Protein AF-A0A2H6MXI6-F1 (afdb_monomer_lite)

Structure (mmCIF, N/CA/C/O backbone):
data_AF-A0A2H6MXI6-F1
#
_entry.id   AF-A0A2H6MXI6-F1
#
loop_
_atom_site.group_PDB
_atom_site.id
_atom_site.type_symbol
_atom_site.label_atom_id
_atom_site.label_alt_id
_atom_site.label_comp_id
_atom_site.label_asym_id
_atom_site.label_entity_id
_atom_site.label_seq_id
_atom_site.pdbx_PDB_ins_code
_atom_site.Cartn_x
_atom_site.Cartn_y
_atom_site.Cartn_z
_atom_site.occupancy
_atom_site.B_iso_or_equiv
_atom_site.auth_seq_id
_atom_site.auth_comp_id
_atom_site.auth_asym_id
_atom_site.auth_atom_id
_atom_site.pdbx_PDB_model_num
ATOM 1 N N . SER A 1 1 ? 24.618 2.100 -5.791 1.00 33.34 1 SER A N 1
ATOM 2 C CA . SER A 1 1 ? 23.658 2.647 -6.767 1.00 33.34 1 SER A CA 1
ATOM 3 C C . SER A 1 1 ? 22.574 3.406 -6.013 1.00 33.34 1 SER A C 1
ATOM 5 O O . SER A 1 1 ? 21.794 2.785 -5.297 1.00 33.34 1 SER A O 1
ATOM 7 N N . MET A 1 2 ? 22.607 4.742 -6.033 1.00 42.66 2 MET A N 1
ATOM 8 C CA . MET A 1 2 ? 21.596 5.585 -5.380 1.00 42.66 2 MET A CA 1
ATOM 9 C C . MET A 1 2 ? 20.440 5.777 -6.361 1.00 42.66 2 MET A C 1
ATOM 11 O O . MET A 1 2 ? 20.606 6.431 -7.383 1.00 42.66 2 MET A O 1
ATOM 15 N N . GLY A 1 3 ? 19.303 5.133 -6.086 1.00 54.97 3 GLY A N 1
ATOM 16 C CA . GLY A 1 3 ? 18.121 5.207 -6.944 1.00 54.97 3 GLY A CA 1
ATOM 17 C C . GLY A 1 3 ? 17.634 6.644 -7.126 1.00 54.97 3 GLY A C 1
ATOM 18 O O . GLY A 1 3 ? 17.688 7.439 -6.185 1.00 54.97 3 GLY A O 1
ATOM 19 N N . SER A 1 4 ? 17.167 6.952 -8.336 1.00 64.44 4 SER A N 1
ATOM 20 C CA . SER A 1 4 ? 16.662 8.265 -8.731 1.00 64.44 4 SER A CA 1
ATOM 21 C C . SER A 1 4 ? 15.670 8.840 -7.708 1.00 64.44 4 SER A C 1
ATOM 23 O O . SER A 1 4 ? 14.874 8.089 -7.129 1.00 64.44 4 SER A O 1
ATOM 25 N N . PRO A 1 5 ? 15.692 10.163 -7.470 1.00 73.00 5 PRO A N 1
ATOM 26 C CA . PRO A 1 5 ? 14.735 10.807 -6.579 1.00 73.00 5 PRO A CA 1
ATOM 27 C C . PRO A 1 5 ? 13.295 10.573 -7.059 1.00 73.00 5 PRO A C 1
ATOM 29 O O . PRO A 1 5 ? 13.024 10.556 -8.259 1.00 73.00 5 PRO A O 1
ATOM 32 N N . LEU A 1 6 ? 12.372 10.387 -6.107 1.00 73.12 6 LEU A N 1
ATOM 33 C CA . LEU A 1 6 ? 10.950 10.192 -6.403 1.00 73.12 6 LEU A CA 1
ATOM 34 C C . LEU A 1 6 ? 10.383 11.405 -7.150 1.00 73.12 6 LEU A C 1
ATOM 36 O O . LEU A 1 6 ? 10.676 12.552 -6.803 1.00 73.12 6 LEU A O 1
ATOM 40 N N . SER A 1 7 ? 9.510 11.159 -8.123 1.00 81.69 7 SER A N 1
ATOM 41 C CA . SER A 1 7 ? 8.768 12.222 -8.800 1.00 81.69 7 SER A CA 1
ATOM 42 C C . SER A 1 7 ? 7.805 12.935 -7.835 1.00 81.69 7 SER A C 1
ATOM 44 O O . SER A 1 7 ? 7.429 12.410 -6.782 1.00 81.69 7 SER A O 1
ATOM 46 N N . LYS A 1 8 ? 7.332 14.132 -8.209 1.00 82.50 8 LYS A N 1
ATOM 47 C CA . LYS A 1 8 ? 6.332 14.876 -7.416 1.00 82.50 8 LYS A CA 1
ATOM 48 C C . LYS A 1 8 ? 5.058 14.056 -7.165 1.00 82.50 8 LYS A C 1
ATOM 50 O O . LYS A 1 8 ? 4.539 14.077 -6.049 1.00 82.50 8 LYS A O 1
ATOM 55 N N . SER A 1 9 ? 4.585 13.305 -8.165 1.00 81.50 9 SER A N 1
ATOM 56 C CA . SER A 1 9 ? 3.413 12.431 -8.020 1.00 81.50 9 SER A CA 1
ATOM 57 C C . SER A 1 9 ? 3.686 11.277 -7.055 1.00 81.50 9 SER A C 1
ATOM 59 O O . SER A 1 9 ? 2.861 10.995 -6.190 1.00 81.50 9 SER A O 1
ATOM 61 N N . GLN A 1 10 ? 4.876 10.676 -7.115 1.00 82.88 10 GLN A N 1
ATOM 62 C CA . GLN A 1 10 ? 5.273 9.599 -6.208 1.00 82.88 10 GLN A CA 1
ATOM 63 C C . GLN A 1 10 ? 5.392 10.075 -4.751 1.00 82.88 10 GLN A C 1
ATOM 65 O O . GLN A 1 10 ? 5.008 9.352 -3.830 1.00 82.88 10 GLN A O 1
ATOM 70 N N . VAL A 1 11 ? 5.887 11.299 -4.528 1.00 86.25 11 VAL A N 1
ATOM 71 C CA . VAL A 1 11 ? 5.939 11.926 -3.194 1.00 86.25 11 VAL A CA 1
ATOM 72 C C . VAL A 1 11 ? 4.538 12.230 -2.669 1.00 86.25 11 VAL A C 1
ATOM 74 O O . VAL A 1 11 ? 4.262 11.975 -1.496 1.00 86.25 11 VAL A O 1
ATOM 77 N N . SER A 1 12 ? 3.654 12.766 -3.513 1.00 85.81 12 SER A N 1
ATOM 78 C CA . SER A 1 12 ? 2.260 13.034 -3.144 1.00 85.81 12 SER A CA 1
ATOM 79 C C . SER A 1 12 ? 1.540 11.746 -2.742 1.00 85.81 12 SER A C 1
ATOM 81 O O . SER A 1 12 ? 0.953 11.689 -1.663 1.00 85.81 12 SER A O 1
ATOM 83 N N . HIS A 1 13 ? 1.699 10.681 -3.524 1.00 86.69 13 HIS A N 1
ATOM 84 C CA . HIS A 1 13 ? 1.090 9.391 -3.229 1.00 86.69 13 HIS A CA 1
ATOM 85 C C . HIS A 1 13 ? 1.654 8.731 -1.956 1.00 86.69 13 HIS A C 1
ATOM 87 O O . HIS A 1 13 ? 0.921 8.149 -1.159 1.00 86.69 13 HIS A O 1
ATOM 93 N N . TYR A 1 14 ? 2.954 8.889 -1.687 1.00 88.62 14 TYR A N 1
ATOM 94 C CA . TYR A 1 14 ? 3.530 8.480 -0.403 1.00 88.62 14 TYR A CA 1
ATOM 95 C C . TYR A 1 14 ? 2.896 9.209 0.790 1.00 88.62 14 TYR A C 1
ATOM 97 O O . TYR A 1 14 ? 2.658 8.595 1.832 1.00 88.62 14 TYR A O 1
ATOM 105 N N . ARG A 1 15 ? 2.617 10.511 0.655 1.00 88.94 15 ARG A N 1
ATOM 106 C CA . ARG A 1 15 ? 1.930 11.279 1.705 1.00 88.94 15 ARG A CA 1
ATOM 107 C C . ARG A 1 15 ? 0.499 10.784 1.901 1.00 88.94 15 ARG A C 1
ATOM 109 O O . ARG A 1 15 ? 0.116 10.578 3.044 1.00 88.94 15 ARG A O 1
ATOM 116 N N . GLU A 1 16 ? -0.234 10.532 0.818 1.00 88.38 16 GLU A N 1
ATOM 117 C CA . GLU A 1 16 ? -1.593 9.968 0.850 1.00 88.38 16 GLU A CA 1
ATOM 118 C C . GLU A 1 16 ? -1.637 8.644 1.635 1.00 88.38 16 GLU A C 1
ATOM 120 O O . GLU A 1 16 ? -2.387 8.526 2.601 1.00 88.38 16 GLU A O 1
ATOM 125 N N . LEU A 1 17 ? -0.752 7.691 1.317 1.00 88.44 17 LEU A N 1
ATOM 126 C CA . LEU A 1 17 ? -0.633 6.419 2.045 1.00 88.44 17 LEU A CA 1
ATOM 127 C C . LEU A 1 17 ? -0.302 6.602 3.529 1.00 88.44 17 LEU A C 1
ATOM 129 O O . LEU A 1 17 ? -0.839 5.909 4.394 1.00 88.44 17 LEU A O 1
ATOM 133 N N . ARG A 1 18 ? 0.598 7.538 3.840 1.00 89.19 18 ARG A N 1
ATOM 134 C CA . ARG A 1 18 ? 0.986 7.820 5.223 1.00 89.19 18 ARG A CA 1
ATOM 135 C C . ARG A 1 18 ? -0.182 8.395 6.022 1.00 89.19 18 ARG A C 1
ATOM 137 O O . ARG A 1 18 ? -0.381 7.981 7.159 1.00 89.19 18 ARG A O 1
ATOM 144 N N . GLU A 1 19 ? -0.941 9.325 5.456 1.00 88.31 19 GLU A N 1
ATOM 145 C CA . GLU A 1 19 ? -2.105 9.895 6.138 1.00 88.31 19 GLU A CA 1
ATOM 146 C C . GLU A 1 19 ? -3.252 8.881 6.263 1.00 88.31 19 GLU A C 1
ATOM 148 O O . GLU A 1 19 ? -3.867 8.809 7.330 1.00 88.31 19 G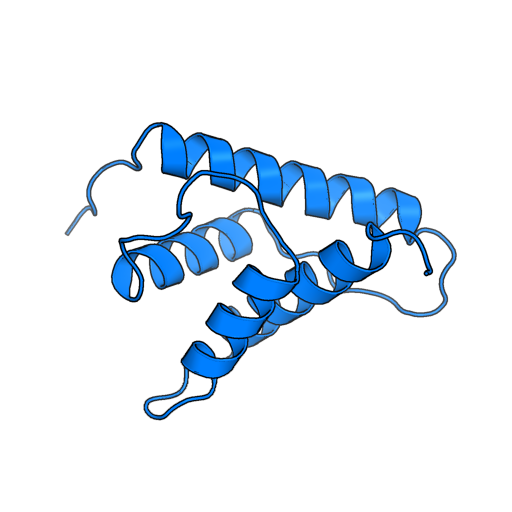LU A O 1
ATOM 153 N N . LEU A 1 20 ? -3.461 8.005 5.268 1.00 87.31 20 LEU A N 1
ATOM 154 C CA . LEU A 1 20 ? -4.375 6.865 5.399 1.00 87.31 20 LEU A CA 1
ATOM 155 C C . LEU A 1 20 ? -3.997 6.006 6.613 1.00 87.31 20 LEU A C 1
ATOM 157 O O . LEU A 1 20 ? -4.776 5.899 7.549 1.00 87.31 20 LEU A O 1
ATOM 161 N N . THR A 1 21 ? -2.776 5.463 6.656 1.00 83.81 21 THR A N 1
ATOM 162 C CA . THR A 1 21 ? -2.362 4.567 7.757 1.00 83.81 21 THR A CA 1
ATOM 163 C C . THR A 1 21 ? -2.466 5.220 9.142 1.00 83.81 21 THR A C 1
ATOM 165 O O . THR A 1 21 ? -2.876 4.576 10.107 1.00 83.81 21 THR A O 1
ATOM 168 N N . LYS A 1 22 ? -2.161 6.519 9.257 1.00 83.12 22 LYS A N 1
ATOM 169 C CA . LYS A 1 22 ? -2.329 7.274 10.508 1.00 83.12 22 LYS A CA 1
ATOM 170 C C . LYS A 1 22 ? -3.793 7.439 10.910 1.00 83.12 22 LYS A C 1
ATOM 172 O O . LYS A 1 22 ? -4.118 7.238 12.076 1.00 83.12 22 LYS A O 1
ATOM 177 N N . SER A 1 23 ? -4.651 7.837 9.973 1.00 78.31 23 SER A N 1
ATOM 178 C CA . SER A 1 23 ? -6.080 8.047 10.236 1.00 78.31 23 SER A CA 1
ATOM 179 C C . SER A 1 23 ? -6.797 6.733 10.545 1.00 78.31 23 SER A C 1
ATOM 181 O O . SER A 1 23 ? -7.629 6.690 11.448 1.00 78.31 23 SER A O 1
ATOM 183 N N . SER A 1 24 ? -6.402 5.633 9.906 1.00 71.94 24 SER A N 1
ATOM 184 C CA . SER A 1 24 ? -6.953 4.312 10.198 1.00 71.94 24 SER A CA 1
ATOM 185 C C . SER A 1 24 ? -6.605 3.829 11.603 1.00 71.94 24 SER A C 1
ATOM 187 O O . SER A 1 24 ? -7.452 3.229 12.250 1.00 71.94 24 SER A O 1
ATOM 189 N N . ASN A 1 25 ? -5.420 4.147 12.137 1.00 67.56 25 ASN A N 1
ATOM 190 C CA . ASN A 1 25 ? -5.099 3.846 13.541 1.00 67.56 25 ASN A CA 1
ATOM 191 C C . ASN A 1 25 ? -6.049 4.551 14.527 1.00 67.56 25 ASN A C 1
ATOM 193 O O . ASN A 1 25 ? -6.270 4.050 15.628 1.00 67.56 25 ASN A O 1
ATOM 197 N N . PHE A 1 26 ? -6.620 5.696 14.142 1.00 66.12 26 PHE A N 1
ATOM 198 C CA . PHE A 1 26 ? -7.652 6.375 14.922 1.00 66.12 26 PHE A CA 1
ATOM 199 C C . PHE A 1 26 ? -9.031 5.724 14.735 1.00 66.12 26 PHE A C 1
ATOM 201 O O . PHE A 1 26 ? -9.704 5.454 15.724 1.00 66.12 26 PHE A O 1
ATOM 208 N N . VAL A 1 27 ? -9.428 5.413 13.496 1.00 62.72 27 VAL A N 1
ATOM 209 C CA . VAL A 1 27 ? -10.724 4.771 13.175 1.00 62.72 27 VAL A CA 1
ATOM 210 C C . VAL A 1 27 ? -10.831 3.350 13.742 1.00 62.72 27 VAL A C 1
ATOM 212 O O . VAL A 1 27 ? -11.902 2.917 14.155 1.00 62.72 27 VAL A O 1
ATOM 215 N N . LEU A 1 28 ? -9.722 2.614 13.779 1.00 65.50 28 LEU A N 1
ATOM 216 C CA . LEU A 1 28 ? -9.654 1.237 14.271 1.00 65.50 28 LEU A CA 1
ATOM 217 C C . LEU A 1 28 ? -9.425 1.163 15.788 1.00 65.50 28 LEU A C 1
ATOM 219 O O . LEU A 1 28 ? -9.394 0.069 16.353 1.00 65.50 28 LEU A O 1
ATOM 223 N N . LYS A 1 29 ? -9.287 2.310 16.467 1.00 62.00 29 LYS A N 1
ATOM 224 C CA . LYS A 1 29 ? -9.139 2.384 17.922 1.00 62.00 29 LYS A CA 1
ATOM 225 C C . LYS A 1 29 ? -10.424 1.874 18.585 1.00 62.00 29 LYS A C 1
ATOM 227 O O . LYS A 1 29 ? -11.423 2.581 18.626 1.00 62.00 29 LYS A O 1
ATOM 232 N N . GLY A 1 30 ? -10.384 0.645 19.100 1.00 57.09 30 GLY A N 1
ATOM 233 C CA . GLY A 1 30 ? -11.524 -0.016 19.750 1.00 57.09 30 GLY A CA 1
ATOM 234 C C . GLY A 1 30 ? -12.052 -1.259 19.028 1.00 57.09 30 GLY A C 1
ATOM 235 O O . GLY A 1 30 ? -12.929 -1.923 19.569 1.00 57.09 30 GLY A O 1
ATOM 236 N N . ARG A 1 31 ? -11.517 -1.617 17.852 1.00 64.56 31 ARG A N 1
ATOM 237 C CA . ARG A 1 31 ? -11.730 -2.958 17.281 1.00 64.56 31 ARG A CA 1
ATOM 238 C C . ARG A 1 31 ? -10.802 -3.956 17.981 1.00 64.56 31 ARG A C 1
ATOM 240 O O . ARG A 1 31 ? -9.650 -3.625 18.258 1.00 64.56 31 ARG A O 1
ATOM 247 N N . GLU A 1 32 ? -11.290 -5.163 18.270 1.00 57.41 32 GLU A N 1
ATOM 248 C CA . GLU A 1 32 ? -10.476 -6.236 18.874 1.00 57.41 32 GLU A CA 1
ATOM 249 C C . GLU A 1 32 ? -9.309 -6.659 17.963 1.00 57.41 32 GLU A C 1
ATOM 251 O O . GLU A 1 32 ? -8.251 -7.083 18.435 1.00 57.41 32 GLU A O 1
ATOM 256 N N . GLU A 1 33 ? -9.469 -6.476 16.651 1.00 60.75 33 GLU A N 1
ATOM 257 C CA . GLU A 1 33 ? -8.440 -6.745 15.654 1.00 60.75 33 GLU A CA 1
ATOM 258 C C . GLU A 1 33 ? -7.299 -5.719 15.734 1.00 60.75 33 GLU A C 1
ATOM 260 O O . GLU A 1 33 ? -7.407 -4.563 15.313 1.00 60.75 33 GLU A O 1
ATOM 265 N N . LYS A 1 34 ? -6.150 -6.162 16.255 1.00 60.31 34 LYS A N 1
ATOM 266 C CA . LYS A 1 34 ? -4.904 -5.389 16.227 1.00 60.31 34 LYS A CA 1
ATOM 267 C C . LYS A 1 34 ? -4.281 -5.449 14.834 1.00 60.31 34 LYS A C 1
ATOM 269 O O . LYS A 1 34 ? -3.528 -6.368 14.517 1.00 60.31 34 LYS A O 1
ATOM 274 N N . PHE A 1 35 ? -4.529 -4.430 14.021 1.00 66.19 35 PHE A N 1
ATOM 275 C CA . PHE A 1 35 ? -3.793 -4.237 12.773 1.00 66.19 35 PHE A CA 1
ATOM 276 C C . PHE A 1 35 ? -2.388 -3.705 13.074 1.00 66.19 35 PHE A C 1
ATOM 278 O O . PHE A 1 35 ? -2.222 -2.645 13.681 1.00 66.19 35 PHE A O 1
ATOM 285 N N . VAL A 1 36 ? -1.351 -4.435 12.652 1.00 71.81 36 VAL A N 1
ATOM 286 C CA . VAL A 1 36 ? 0.031 -3.952 12.766 1.00 71.81 36 VAL A CA 1
ATOM 287 C C . VAL A 1 36 ? 0.234 -2.818 11.768 1.00 71.81 36 VAL A C 1
ATOM 289 O O . VAL A 1 36 ? 0.283 -3.044 10.559 1.00 71.81 36 VAL A O 1
ATOM 292 N N . SER A 1 37 ? 0.384 -1.597 12.283 1.00 80.50 37 SER A N 1
ATOM 293 C CA . SER A 1 37 ? 0.638 -0.424 11.449 1.00 80.50 37 SER A CA 1
ATOM 294 C C . SER A 1 37 ? 2.003 -0.519 10.771 1.00 80.50 37 SER A C 1
ATOM 296 O O . SER A 1 37 ? 3.021 -0.616 11.465 1.00 80.50 37 SER A O 1
ATOM 298 N N . PRO A 1 38 ? 2.072 -0.431 9.429 1.00 88.75 38 PRO A N 1
ATOM 299 C CA . PRO A 1 38 ? 3.336 -0.332 8.728 1.00 88.75 38 PRO A CA 1
ATOM 300 C C . PRO A 1 38 ? 4.128 0.887 9.186 1.00 88.75 38 PRO A C 1
ATOM 302 O O . PRO A 1 38 ? 3.575 1.970 9.396 1.00 88.75 38 PRO A O 1
ATOM 305 N N . SER A 1 39 ? 5.445 0.735 9.288 1.00 90.62 39 SER A N 1
ATOM 306 C CA . SER A 1 39 ? 6.320 1.879 9.527 1.00 90.62 39 SER A CA 1
ATOM 307 C C . SER A 1 39 ? 6.433 2.760 8.275 1.00 90.62 39 SER A C 1
ATOM 309 O O . SER A 1 39 ? 6.234 2.309 7.145 1.00 90.62 39 SER A O 1
ATOM 311 N N . ASN A 1 40 ? 6.876 4.013 8.437 1.00 90.00 40 ASN A N 1
ATOM 312 C CA . ASN A 1 40 ? 7.210 4.872 7.289 1.00 90.00 40 ASN A CA 1
ATOM 313 C C . ASN A 1 40 ? 8.246 4.213 6.353 1.00 90.00 40 ASN A C 1
ATOM 315 O O . ASN A 1 40 ? 8.228 4.443 5.145 1.00 90.00 40 ASN A O 1
ATOM 319 N N . LYS A 1 41 ? 9.169 3.409 6.903 1.00 91.62 41 LYS A N 1
ATOM 320 C CA . LYS A 1 41 ? 10.166 2.663 6.122 1.00 91.62 41 LYS A CA 1
ATOM 321 C C . LYS A 1 41 ? 9.501 1.568 5.289 1.00 91.62 41 LYS A C 1
ATOM 323 O O . LYS A 1 41 ? 9.835 1.430 4.116 1.00 91.62 41 LYS A O 1
ATOM 328 N N . ASP A 1 42 ? 8.546 0.851 5.871 1.00 93.94 42 ASP A N 1
ATOM 329 C CA . ASP A 1 42 ? 7.793 -0.197 5.180 1.00 93.94 42 ASP A CA 1
ATOM 330 C C . ASP A 1 42 ? 6.989 0.382 4.013 1.00 93.94 42 ASP A C 1
ATOM 332 O O . ASP A 1 42 ? 7.119 -0.099 2.890 1.00 93.94 42 ASP A O 1
ATOM 336 N N . LEU A 1 43 ? 6.272 1.490 4.233 1.00 93.38 43 LEU A N 1
ATOM 337 C CA . LEU A 1 43 ? 5.528 2.187 3.175 1.00 93.38 43 LEU A CA 1
ATOM 338 C C . LEU A 1 43 ? 6.443 2.666 2.037 1.00 93.38 43 LEU A C 1
ATOM 340 O O . LEU A 1 43 ? 6.119 2.503 0.861 1.00 93.38 43 LEU A O 1
ATOM 344 N N . LYS A 1 44 ? 7.619 3.220 2.365 1.00 92.12 44 LYS A N 1
ATOM 345 C CA . LYS A 1 44 ? 8.612 3.618 1.352 1.00 92.12 44 LYS A CA 1
ATOM 346 C C . LYS A 1 44 ? 9.127 2.423 0.554 1.00 92.12 44 LYS A C 1
ATOM 348 O O . LYS A 1 44 ? 9.286 2.535 -0.659 1.00 92.12 44 LYS A O 1
ATOM 353 N N . ASN A 1 45 ? 9.417 1.306 1.217 1.00 94.50 45 ASN A N 1
ATOM 354 C CA . ASN A 1 45 ? 9.909 0.100 0.555 1.00 94.50 45 ASN A CA 1
ATOM 355 C C . ASN A 1 45 ? 8.845 -0.511 -0.357 1.00 94.50 45 ASN A C 1
ATOM 357 O O . ASN A 1 45 ? 9.163 -0.877 -1.486 1.00 94.50 45 ASN A O 1
ATOM 361 N N . LEU A 1 46 ? 7.591 -0.546 0.096 1.00 94.94 46 LEU A N 1
ATOM 362 C CA . LEU A 1 46 ? 6.460 -0.973 -0.717 1.00 94.94 46 LEU A CA 1
ATOM 363 C C . LEU A 1 46 ? 6.323 -0.113 -1.977 1.00 94.94 46 LEU A C 1
ATOM 365 O O . LEU A 1 46 ? 6.261 -0.652 -3.075 1.00 94.94 46 LEU A O 1
ATOM 369 N N . LEU A 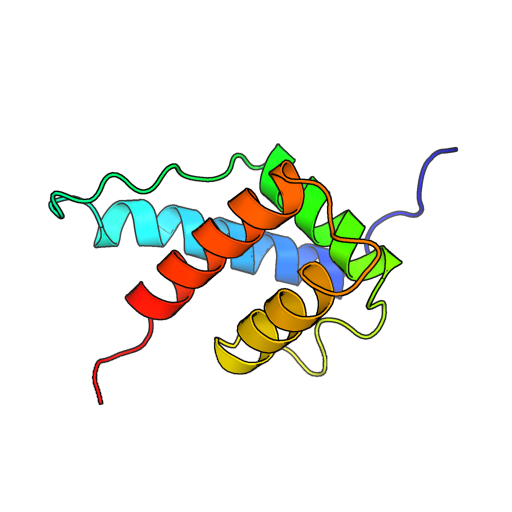1 47 ? 6.349 1.214 -1.848 1.00 92.00 47 LEU A N 1
ATOM 370 C CA . LEU A 1 47 ? 6.245 2.101 -3.008 1.00 92.00 47 LEU A CA 1
ATOM 371 C C . LEU A 1 47 ? 7.412 1.959 -3.978 1.00 92.00 47 LEU A C 1
ATOM 373 O O . LEU A 1 47 ? 7.195 1.926 -5.182 1.00 92.00 47 LEU A O 1
ATOM 377 N N . LYS A 1 48 ? 8.645 1.831 -3.478 1.00 91.69 48 LYS A N 1
ATOM 378 C CA . LYS A 1 48 ? 9.802 1.548 -4.339 1.00 91.69 48 LYS A CA 1
ATOM 379 C C . LYS A 1 48 ? 9.611 0.249 -5.116 1.00 91.69 48 LYS A C 1
ATOM 381 O O . LYS A 1 48 ? 9.900 0.215 -6.307 1.00 91.69 48 LYS A O 1
ATOM 386 N N . TYR A 1 49 ? 9.111 -0.791 -4.452 1.00 93.69 49 TYR A N 1
ATOM 387 C CA . TYR A 1 49 ? 8.812 -2.064 -5.096 1.00 93.69 49 TYR A CA 1
ATOM 388 C C . TYR A 1 49 ? 7.715 -1.914 -6.158 1.00 93.69 49 TYR A C 1
ATOM 390 O O . TYR A 1 49 ? 7.885 -2.399 -7.274 1.00 93.69 49 TYR A O 1
ATOM 398 N N . ILE A 1 50 ? 6.635 -1.185 -5.854 1.00 92.06 50 ILE A N 1
ATOM 399 C CA . ILE A 1 50 ? 5.565 -0.891 -6.816 1.00 92.06 50 ILE A CA 1
ATOM 400 C C . ILE A 1 50 ? 6.118 -0.141 -8.023 1.00 92.06 50 ILE A C 1
ATOM 402 O O . ILE A 1 50 ? 5.893 -0.572 -9.140 1.00 92.06 50 ILE A O 1
ATOM 406 N N . TYR A 1 51 ? 6.872 0.941 -7.838 1.00 88.56 51 TYR A N 1
ATOM 407 C CA . TYR A 1 51 ? 7.363 1.739 -8.965 1.00 88.56 51 TYR A CA 1
ATOM 408 C C . TYR A 1 51 ? 8.391 1.004 -9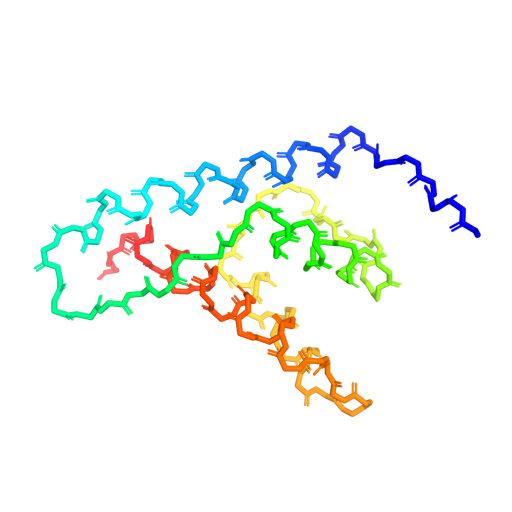.827 1.00 88.56 51 TYR A C 1
ATOM 410 O O . TYR A 1 51 ? 8.489 1.289 -11.016 1.00 88.56 51 TYR A O 1
ATOM 418 N N . LEU A 1 52 ? 9.133 0.056 -9.248 1.00 89.88 52 LEU A N 1
ATOM 419 C CA . LEU A 1 52 ? 10.053 -0.795 -10.000 1.00 89.88 52 LEU A CA 1
ATOM 420 C C . LEU A 1 52 ? 9.309 -1.769 -10.926 1.00 89.88 52 LEU A C 1
ATOM 422 O O . LEU A 1 52 ? 9.755 -2.006 -12.042 1.00 89.88 52 LEU A O 1
ATOM 426 N N . ASN A 1 53 ? 8.189 -2.328 -10.465 1.00 88.75 53 ASN A N 1
ATOM 427 C CA . ASN A 1 53 ? 7.459 -3.386 -11.174 1.00 88.75 53 ASN A CA 1
ATOM 428 C C . ASN A 1 53 ? 6.248 -2.872 -11.970 1.00 88.75 53 ASN A C 1
ATOM 430 O O . ASN A 1 53 ? 5.804 -3.488 -12.931 1.00 88.75 53 ASN A O 1
ATOM 434 N N . CYS A 1 54 ? 5.696 -1.737 -11.561 1.00 86.94 54 CYS A N 1
ATOM 435 C CA . CYS A 1 54 ? 4.494 -1.114 -12.096 1.00 86.94 54 CYS A CA 1
ATOM 436 C C . CYS A 1 54 ? 4.725 0.407 -12.216 1.00 86.94 54 CYS A C 1
ATOM 438 O O . CYS A 1 54 ? 4.099 1.189 -11.498 1.00 86.94 54 CYS A O 1
ATOM 440 N N . PRO A 1 55 ? 5.622 0.870 -13.107 1.00 84.19 55 PRO A N 1
ATOM 441 C CA . PRO A 1 55 ? 6.035 2.277 -13.180 1.00 84.19 55 PRO A CA 1
ATOM 442 C C . PRO A 1 55 ? 4.902 3.243 -13.557 1.00 84.19 55 PRO A C 1
ATOM 444 O O . PRO A 1 55 ? 4.976 4.430 -13.252 1.00 84.19 55 PRO A O 1
ATOM 447 N N . ALA A 1 56 ? 3.834 2.741 -14.185 1.00 81.44 56 ALA A N 1
ATOM 448 C CA . ALA A 1 56 ? 2.634 3.513 -14.505 1.00 81.44 56 ALA A CA 1
ATOM 449 C C . ALA A 1 56 ? 1.751 3.820 -13.276 1.00 81.44 56 ALA A C 1
ATOM 451 O O . ALA A 1 56 ? 0.765 4.549 -13.390 1.00 81.44 56 ALA A O 1
ATOM 452 N N . TYR A 1 57 ? 2.069 3.254 -12.109 1.00 82.31 57 TYR A N 1
ATOM 453 C CA . TYR A 1 57 ? 1.341 3.498 -10.873 1.00 82.31 57 TYR A CA 1
ATOM 454 C C . TYR A 1 57 ? 1.809 4.792 -10.167 1.00 82.31 57 TYR A C 1
ATOM 456 O O . TYR A 1 57 ? 3.016 5.028 -10.071 1.00 82.31 57 TYR A O 1
ATOM 464 N N . PRO A 1 58 ? 0.893 5.590 -9.577 1.00 72.19 58 PRO A N 1
ATOM 465 C CA . PRO A 1 58 ? -0.562 5.497 -9.710 1.00 72.19 58 PRO A CA 1
ATOM 466 C C . PRO A 1 58 ? -1.045 6.108 -11.036 1.00 72.19 58 PRO A C 1
ATOM 468 O O . PRO A 1 58 ? -0.669 7.223 -11.398 1.00 72.19 58 PRO A O 1
ATOM 471 N N . GLY A 1 59 ? -1.930 5.405 -11.746 1.00 69.06 59 GLY A N 1
ATOM 472 C CA . GLY A 1 59 ? -2.571 5.937 -12.950 1.00 69.06 59 GLY A CA 1
ATOM 473 C C . GLY A 1 59 ? -3.647 6.963 -12.587 1.00 69.06 59 GLY A C 1
ATOM 474 O O . GLY A 1 59 ? -4.527 6.650 -11.795 1.00 69.06 59 GLY A O 1
ATOM 475 N N . LYS A 1 60 ? -3.567 8.183 -13.142 1.00 63.50 60 LYS A N 1
ATOM 476 C CA . LYS A 1 60 ? -4.551 9.291 -13.016 1.00 63.50 60 LYS A CA 1
ATOM 477 C C . LYS A 1 60 ? -5.106 9.578 -11.603 1.00 63.50 60 LYS A C 1
ATOM 479 O O . LYS A 1 60 ? -6.161 10.188 -11.471 1.00 63.50 60 LYS A O 1
ATOM 484 N N . GLY A 1 61 ? -4.336 9.259 -10.565 1.00 61.47 61 GLY A N 1
ATOM 485 C CA . GLY A 1 61 ? -4.598 9.688 -9.195 1.00 61.47 61 GLY A CA 1
ATOM 486 C C . GLY A 1 61 ? -5.618 8.841 -8.429 1.00 61.47 61 GLY A C 1
ATOM 487 O O . GLY A 1 61 ? -6.560 8.275 -8.975 1.00 61.47 61 GLY A O 1
ATOM 488 N N . SER A 1 62 ? -5.418 8.849 -7.115 1.00 64.38 62 SER A N 1
ATOM 489 C CA . SER A 1 62 ? -6.161 8.190 -6.038 1.00 64.38 62 SER A CA 1
ATOM 490 C C . SER A 1 62 ? -5.842 6.721 -5.751 1.00 64.38 62 SER A C 1
ATOM 492 O O . SER A 1 62 ? -5.803 5.836 -6.611 1.00 64.38 62 SER A O 1
ATOM 494 N N . LEU A 1 63 ? -5.632 6.491 -4.459 1.00 79.12 63 LEU A N 1
ATOM 495 C CA . LEU A 1 63 ? -5.483 5.204 -3.807 1.00 79.12 63 LEU A CA 1
ATOM 496 C C . LEU A 1 63 ? -6.850 4.487 -3.731 1.00 79.12 63 LEU A C 1
ATOM 498 O O . LEU A 1 63 ? -7.532 4.511 -2.711 1.00 79.12 63 LEU A O 1
ATOM 502 N N . GLN A 1 64 ? -7.281 3.870 -4.833 1.00 82.75 64 GLN A N 1
ATOM 503 C CA . GLN A 1 64 ? -8.538 3.109 -4.889 1.00 82.75 64 GLN A CA 1
ATOM 504 C C . GLN A 1 64 ? -8.349 1.657 -4.434 1.00 82.75 64 GLN A C 1
ATOM 506 O O . GLN A 1 64 ? -7.385 1.003 -4.838 1.00 82.75 64 GLN A O 1
ATOM 511 N N . CYS A 1 65 ? -9.322 1.110 -3.691 1.00 86.81 65 CYS A N 1
ATOM 512 C CA . CYS A 1 65 ? -9.336 -0.306 -3.287 1.00 86.81 65 CYS A CA 1
ATOM 513 C C . CYS A 1 65 ? -9.162 -1.262 -4.476 1.00 86.81 65 CYS A C 1
ATOM 515 O O . CYS A 1 65 ? -8.414 -2.230 -4.391 1.00 86.81 65 CYS A O 1
ATOM 517 N N . SER A 1 66 ? -9.839 -0.991 -5.596 1.00 86.75 66 SER A N 1
ATOM 518 C CA . SER A 1 66 ? -9.792 -1.826 -6.802 1.00 86.75 66 SER A CA 1
ATOM 519 C C . SER A 1 66 ? -8.400 -1.842 -7.440 1.00 86.75 66 SER A C 1
ATOM 521 O O . SER A 1 66 ? -7.899 -2.903 -7.812 1.00 86.75 66 SER A O 1
ATOM 523 N N . THR A 1 67 ? -7.746 -0.685 -7.536 1.00 87.62 67 THR A N 1
ATOM 524 C CA . THR A 1 67 ? -6.369 -0.572 -8.035 1.00 87.62 67 THR A CA 1
ATOM 525 C C . THR A 1 67 ? -5.388 -1.262 -7.091 1.00 87.62 67 THR A C 1
ATOM 527 O O . THR A 1 67 ? -4.505 -1.990 -7.543 1.00 87.62 67 THR A O 1
ATOM 530 N N . TRP A 1 68 ? -5.566 -1.095 -5.780 1.00 91.19 68 TRP A N 1
ATOM 531 C CA . TRP A 1 68 ? -4.718 -1.735 -4.776 1.00 91.19 68 TRP A CA 1
ATOM 532 C C . TRP A 1 68 ? -4.863 -3.263 -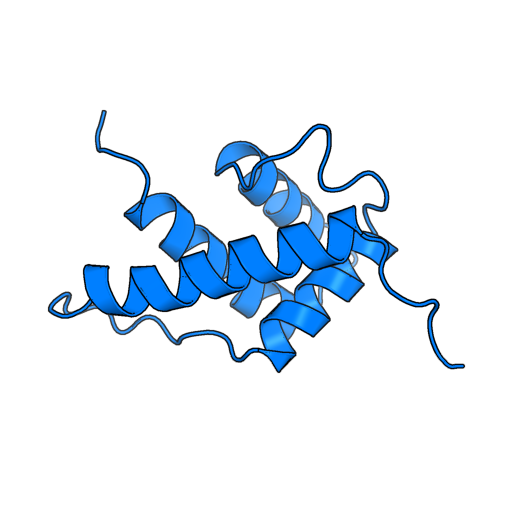4.772 1.00 91.19 68 TRP A C 1
ATOM 534 O O . TRP A 1 68 ? -3.867 -3.976 -4.654 1.00 91.19 68 TRP A O 1
ATOM 544 N N . ALA A 1 69 ? -6.079 -3.776 -4.982 1.00 91.19 69 ALA A N 1
ATOM 545 C CA . ALA A 1 69 ? -6.339 -5.205 -5.136 1.00 91.19 69 ALA A CA 1
ATOM 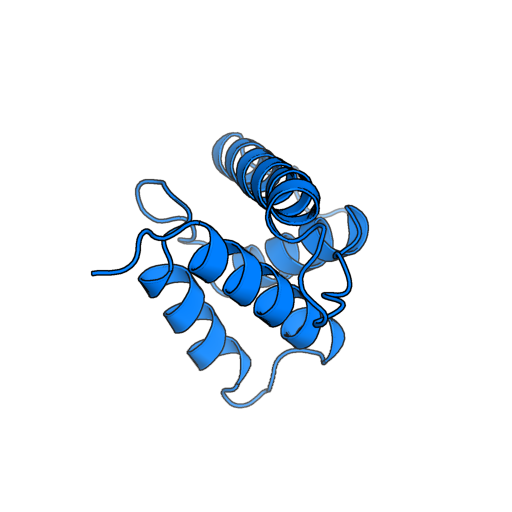546 C C . ALA A 1 69 ? -5.621 -5.795 -6.361 1.00 91.19 69 ALA A C 1
ATOM 548 O O . ALA A 1 69 ? -5.015 -6.857 -6.250 1.00 91.19 69 ALA A O 1
ATOM 549 N N . LYS A 1 70 ? -5.609 -5.080 -7.498 1.00 90.06 70 LYS A N 1
ATOM 550 C CA . LYS A 1 70 ? -4.874 -5.500 -8.707 1.00 90.06 70 LYS A CA 1
ATOM 551 C C . LYS A 1 70 ? -3.364 -5.603 -8.473 1.00 90.06 70 LYS A C 1
ATOM 553 O O . LYS A 1 70 ? -2.751 -6.562 -8.930 1.00 90.06 70 LYS A O 1
ATOM 558 N N . LEU A 1 71 ? -2.771 -4.662 -7.725 1.00 90.94 71 LEU A N 1
ATOM 559 C CA . LEU A 1 71 ? -1.366 -4.773 -7.296 1.00 90.94 71 LEU A CA 1
ATOM 560 C C . LEU A 1 71 ? -1.135 -6.030 -6.445 1.00 90.94 71 LEU A C 1
ATOM 562 O O . LEU A 1 71 ? -0.111 -6.690 -6.586 1.00 90.94 71 LEU A O 1
ATOM 566 N N . GLY A 1 72 ? -2.103 -6.380 -5.595 1.00 92.25 72 GLY A N 1
ATOM 567 C CA . GLY A 1 72 ? -2.081 -7.604 -4.797 1.00 92.25 72 GLY A CA 1
ATOM 568 C C . GLY A 1 72 ? -2.025 -8.871 -5.631 1.00 92.25 72 GLY A C 1
ATOM 569 O O . GLY A 1 72 ? -1.182 -9.725 -5.375 1.00 92.25 72 GLY A O 1
ATOM 570 N N . THR A 1 73 ? -2.883 -8.980 -6.648 1.00 92.06 73 THR A N 1
ATOM 571 C CA . THR A 1 73 ? -2.854 -10.110 -7.588 1.00 92.06 73 THR A CA 1
ATOM 572 C C . THR A 1 73 ? -1.462 -10.263 -8.196 1.00 92.06 73 THR A C 1
ATOM 574 O O . THR A 1 73 ? -0.873 -11.333 -8.076 1.00 92.06 73 THR A O 1
ATOM 577 N N . TYR A 1 74 ? -0.888 -9.168 -8.707 1.00 91.19 74 TYR A N 1
ATOM 578 C CA . TYR A 1 74 ? 0.466 -9.163 -9.265 1.00 91.19 74 TYR A CA 1
ATOM 579 C C . TYR A 1 74 ? 1.535 -9.604 -8.247 1.00 91.19 74 TYR A C 1
ATOM 581 O O . TYR A 1 74 ? 2.403 -10.410 -8.560 1.00 91.19 74 TYR A O 1
ATOM 589 N N . PHE A 1 75 ? 1.471 -9.149 -6.991 1.00 94.69 75 PHE A N 1
ATOM 590 C CA . PHE A 1 75 ? 2.448 -9.549 -5.967 1.00 94.69 75 PHE A CA 1
ATOM 591 C C . PHE A 1 75 ? 2.414 -11.035 -5.601 1.00 94.69 75 PHE A C 1
ATOM 593 O O . PHE A 1 75 ? 3.382 -11.546 -5.027 1.00 94.69 75 PHE A O 1
ATOM 600 N N . HIS A 1 76 ? 1.299 -11.708 -5.867 1.00 94.19 76 HIS A N 1
ATOM 601 C CA . HIS A 1 76 ? 1.122 -13.128 -5.599 1.00 94.19 76 HIS A CA 1
ATOM 602 C C . HIS A 1 76 ? 1.481 -14.021 -6.800 1.00 94.19 76 HIS A C 1
ATOM 604 O O . HIS A 1 76 ? 1.627 -15.229 -6.603 1.00 94.19 76 HIS A O 1
ATOM 610 N N . GLU A 1 77 ? 1.666 -13.457 -7.997 1.00 93.81 77 GLU A N 1
ATOM 611 C CA . GLU A 1 77 ? 2.160 -14.173 -9.182 1.00 93.81 77 GLU A CA 1
ATOM 612 C C . GLU A 1 77 ? 3.636 -14.583 -9.027 1.00 93.81 77 GLU A C 1
ATOM 614 O O . GLU A 1 77 ? 4.356 -14.048 -8.189 1.00 93.81 77 GLU A O 1
ATOM 619 N N . THR A 1 78 ? 4.102 -15.567 -9.806 1.00 90.44 78 THR A N 1
ATOM 620 C CA . THR A 1 78 ? 5.502 -16.036 -9.747 1.00 90.44 78 THR A CA 1
ATOM 621 C C . THR A 1 78 ? 6.402 -15.192 -10.667 1.00 90.44 78 THR A C 1
ATOM 623 O O . THR A 1 78 ? 6.071 -15.067 -11.844 1.00 90.44 78 THR A O 1
ATOM 626 N N . PRO A 1 79 ? 7.558 -14.674 -10.193 1.00 91.50 79 PRO A N 1
ATOM 627 C CA . PRO A 1 79 ? 8.102 -14.827 -8.844 1.00 91.50 79 PRO A CA 1
ATOM 628 C C . PRO A 1 79 ? 7.374 -13.953 -7.817 1.00 91.50 79 PRO A C 1
ATOM 630 O O . PRO A 1 79 ? 7.217 -12.746 -7.994 1.00 91.50 79 PRO A O 1
ATOM 633 N N . ARG A 1 80 ? 6.992 -14.579 -6.698 1.00 94.94 80 ARG A N 1
ATOM 634 C CA . ARG A 1 80 ? 6.205 -13.933 -5.647 1.00 94.94 80 ARG A CA 1
ATOM 635 C C . ARG A 1 80 ? 6.978 -12.793 -4.993 1.00 94.94 80 ARG A C 1
ATOM 637 O O . ARG A 1 80 ? 8.174 -12.914 -4.717 1.00 94.94 80 ARG A O 1
ATOM 644 N N . ALA A 1 81 ? 6.279 -11.704 -4.679 1.00 96.00 81 ALA A N 1
ATOM 645 C CA . ALA A 1 81 ? 6.872 -10.580 -3.971 1.00 96.00 81 ALA A CA 1
ATOM 646 C C . ALA A 1 81 ? 7.406 -10.997 -2.583 1.00 96.00 81 ALA A C 1
ATOM 648 O O . ALA A 1 81 ? 6.865 -11.911 -1.949 1.00 96.00 81 ALA A O 1
ATOM 649 N N . PRO A 1 82 ? 8.431 -10.303 -2.049 1.00 96.88 82 PRO A N 1
ATOM 650 C CA . PRO A 1 82 ? 8.968 -10.610 -0.728 1.00 96.88 82 PRO A CA 1
ATOM 651 C C . PRO A 1 82 ? 7.894 -10.551 0.379 1.00 96.88 82 PRO A C 1
ATOM 653 O O . PRO A 1 82 ? 7.060 -9.640 0.365 1.00 96.88 82 PRO A O 1
ATOM 656 N N . PRO A 1 83 ? 7.947 -11.415 1.414 1.00 95.12 83 PRO A N 1
ATOM 657 C CA . PRO A 1 83 ? 6.937 -11.454 2.484 1.00 95.12 83 PRO A CA 1
ATOM 658 C C . PRO A 1 83 ? 6.682 -10.108 3.181 1.00 95.12 83 PRO A C 1
ATOM 660 O O . PRO A 1 83 ? 5.559 -9.788 3.579 1.00 95.12 83 PRO A O 1
ATOM 663 N N . LYS A 1 84 ? 7.717 -9.268 3.299 1.00 94.56 84 LYS A N 1
ATOM 664 C CA . LYS A 1 84 ? 7.588 -7.930 3.889 1.00 94.56 84 LYS A CA 1
ATOM 665 C C . LYS A 1 84 ? 6.803 -6.960 2.992 1.00 94.56 84 LYS A C 1
ATOM 667 O O . LYS A 1 84 ? 6.076 -6.117 3.510 1.00 94.56 84 LYS A O 1
ATOM 672 N N . ILE A 1 85 ? 6.906 -7.096 1.668 1.00 96.25 85 ILE A N 1
ATOM 673 C CA . ILE A 1 85 ? 6.102 -6.331 0.702 1.00 96.25 85 ILE A CA 1
ATOM 674 C C . ILE A 1 85 ? 4.641 -6.769 0.794 1.00 96.25 85 ILE A C 1
ATOM 676 O O . ILE A 1 85 ? 3.768 -5.918 0.943 1.00 96.25 85 ILE A O 1
ATOM 680 N N . LEU A 1 86 ? 4.395 -8.082 0.813 1.00 95.19 86 LEU A N 1
ATOM 681 C CA . LEU A 1 86 ? 3.053 -8.658 0.928 1.00 95.19 86 LEU A CA 1
ATOM 682 C C . LEU A 1 86 ? 2.335 -8.231 2.212 1.00 95.19 86 LEU A C 1
ATOM 684 O O . LEU A 1 86 ? 1.205 -7.757 2.156 1.00 95.19 86 LEU A O 1
ATOM 688 N N . SER A 1 87 ? 2.999 -8.342 3.365 1.00 93.38 87 SER A N 1
ATOM 689 C CA . SER A 1 87 ? 2.406 -7.935 4.648 1.00 93.38 87 SER A CA 1
ATOM 690 C C . SER A 1 87 ? 2.122 -6.431 4.705 1.00 93.38 87 SER A C 1
ATOM 692 O O . SER A 1 87 ? 1.059 -6.026 5.169 1.00 93.38 87 SER A O 1
ATOM 694 N N . THR A 1 88 ? 3.021 -5.599 4.168 1.00 94.56 88 THR A N 1
ATOM 695 C CA . THR A 1 88 ? 2.807 -4.144 4.092 1.00 94.56 88 THR A CA 1
ATOM 696 C C . THR A 1 88 ? 1.638 -3.797 3.168 1.00 94.56 88 THR A C 1
ATOM 698 O O . THR A 1 88 ? 0.802 -2.968 3.522 1.00 94.56 88 THR A O 1
ATOM 701 N N . TRP A 1 89 ? 1.550 -4.438 1.999 1.00 94.75 89 TRP A N 1
ATOM 702 C CA . TRP A 1 89 ? 0.438 -4.266 1.061 1.00 94.75 89 TRP A CA 1
ATOM 703 C C . TRP A 1 89 ? -0.902 -4.671 1.684 1.00 94.75 89 TRP A C 1
ATOM 705 O O . TRP A 1 89 ? -1.870 -3.913 1.586 1.00 94.75 89 TRP A O 1
ATOM 715 N N . SER A 1 90 ? -0.937 -5.819 2.368 1.00 92.19 90 SER A N 1
ATOM 716 C CA . SER A 1 90 ? -2.135 -6.330 3.035 1.00 92.19 90 SER A CA 1
ATOM 717 C C . SER A 1 90 ? -2.621 -5.371 4.118 1.00 92.19 90 SER A C 1
ATOM 719 O O . SER A 1 90 ? -3.808 -5.072 4.170 1.00 92.19 90 SER A O 1
ATOM 721 N N . ALA A 1 91 ? -1.717 -4.827 4.939 1.00 90.44 91 ALA A N 1
ATOM 722 C CA . ALA A 1 91 ? -2.083 -3.851 5.965 1.00 90.44 91 ALA A CA 1
ATOM 723 C C . ALA A 1 91 ? -2.722 -2.588 5.358 1.00 90.44 91 ALA A C 1
ATOM 725 O O . ALA A 1 91 ? -3.745 -2.114 5.843 1.00 90.44 91 ALA A O 1
ATOM 726 N N . VAL A 1 92 ? -2.168 -2.074 4.253 1.00 91.06 92 VAL A N 1
ATOM 727 C CA . VAL A 1 92 ? -2.758 -0.929 3.537 1.00 91.06 92 VAL A CA 1
ATOM 728 C C . VAL A 1 92 ? -4.122 -1.276 2.934 1.00 91.06 92 VAL A C 1
ATOM 730 O O . VAL A 1 92 ? -5.012 -0.430 2.945 1.00 91.06 92 VAL A O 1
ATOM 733 N N . MET A 1 93 ? -4.315 -2.501 2.438 1.00 91.56 93 MET A N 1
ATOM 734 C CA . MET A 1 93 ? -5.610 -2.939 1.911 1.00 91.56 93 MET A CA 1
ATOM 735 C C . MET A 1 93 ? -6.694 -2.919 2.994 1.00 91.56 93 MET A C 1
ATOM 737 O O . MET A 1 93 ? -7.802 -2.449 2.741 1.00 91.56 93 MET A O 1
ATOM 741 N N . GLU A 1 94 ? -6.379 -3.383 4.203 1.00 87.62 94 GLU A N 1
ATOM 742 C CA . GLU A 1 94 ? -7.321 -3.356 5.327 1.00 87.62 94 GLU A CA 1
ATOM 743 C C . GLU A 1 94 ? -7.673 -1.926 5.745 1.00 87.62 94 GLU A C 1
ATOM 745 O O . GLU A 1 94 ? -8.844 -1.604 5.947 1.00 87.62 94 GLU A O 1
ATOM 750 N N . TYR A 1 95 ? -6.689 -1.026 5.762 1.00 87.25 95 TYR A N 1
ATOM 751 C CA . TYR A 1 95 ? -6.945 0.398 5.965 1.00 87.25 95 TYR A CA 1
ATOM 752 C C . TYR A 1 95 ? -7.848 0.985 4.888 1.00 87.25 95 TYR A C 1
ATOM 754 O O . TYR A 1 95 ? -8.817 1.668 5.204 1.00 87.25 95 TYR A O 1
ATOM 762 N N . LEU A 1 96 ? -7.601 0.672 3.620 1.00 87.38 96 LEU A N 1
ATOM 763 C CA . LEU A 1 96 ? -8.457 1.142 2.540 1.00 87.38 96 LEU A CA 1
ATOM 764 C C . LEU A 1 96 ? -9.903 0.675 2.702 1.00 87.38 96 LEU A C 1
ATOM 766 O O . LEU A 1 96 ? -10.813 1.496 2.609 1.00 87.38 96 LEU A O 1
ATOM 770 N N . LYS A 1 97 ? -10.119 -0.605 3.013 1.00 85.19 97 LYS A N 1
ATOM 771 C CA . LYS A 1 97 ? -11.459 -1.153 3.266 1.00 85.19 97 LYS A CA 1
ATOM 772 C C . LYS A 1 97 ? -12.149 -0.473 4.447 1.00 85.19 97 LYS A C 1
ATOM 774 O O . LYS A 1 97 ? -13.342 -0.210 4.368 1.00 85.19 97 LYS A O 1
ATOM 779 N N . ALA A 1 98 ? -11.415 -0.154 5.513 1.00 80.38 98 ALA A N 1
ATOM 780 C CA . ALA A 1 98 ? -11.970 0.515 6.690 1.00 80.38 98 ALA A CA 1
ATOM 781 C C . ALA A 1 98 ? -12.457 1.950 6.411 1.00 80.38 98 ALA A C 1
ATOM 783 O O . ALA A 1 98 ? -13.308 2.450 7.143 1.00 80.38 98 ALA A O 1
ATOM 784 N N . HIS A 1 99 ? -11.927 2.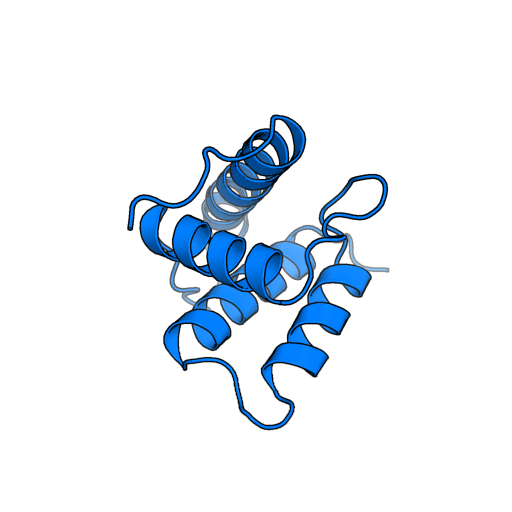601 5.371 1.00 74.56 99 HIS A N 1
ATOM 785 C CA . HIS A 1 99 ? -12.310 3.952 4.953 1.00 74.56 99 HIS A CA 1
ATOM 786 C C . HIS A 1 99 ? -13.329 3.984 3.800 1.00 74.56 99 HIS A C 1
ATOM 788 O O . HIS A 1 99 ? -13.779 5.068 3.425 1.00 74.56 99 HIS A O 1
ATOM 794 N N . VAL A 1 100 ? -13.714 2.833 3.239 1.00 70.56 100 VAL A N 1
ATOM 795 C CA . VAL A 1 100 ? -14.813 2.751 2.268 1.00 70.56 100 VAL A CA 1
ATOM 796 C C . VAL A 1 100 ? -16.135 2.618 3.037 1.00 70.56 100 VAL A C 1
ATOM 798 O O . VAL A 1 100 ? -16.258 1.704 3.853 1.00 70.56 100 VAL A O 1
ATOM 801 N N . PRO A 1 101 ? -17.131 3.496 2.807 1.00 56.56 101 PRO A N 1
ATOM 802 C CA . PRO A 1 101 ? -18.447 3.360 3.427 1.00 56.56 101 PRO A CA 1
ATOM 803 C C . PRO A 1 101 ? -19.080 2.003 3.077 1.00 56.56 101 PRO A C 1
ATOM 805 O O . PRO A 1 101 ? -18.919 1.551 1.936 1.00 56.56 101 PRO A O 1
ATOM 808 N N . PRO A 1 102 ? -19.808 1.351 4.003 1.00 54.66 102 PRO A N 1
ATOM 809 C CA . PRO A 1 102 ? -20.614 0.191 3.644 1.00 54.66 102 PRO A CA 1
ATOM 810 C C . PRO A 1 102 ? -21.613 0.583 2.544 1.00 54.66 102 PRO A C 1
ATOM 812 O O . PRO A 1 102 ? -22.136 1.699 2.546 1.00 54.66 102 PRO A O 1
ATOM 815 N N . LYS A 1 103 ? -21.803 -0.322 1.578 1.00 46.38 103 LYS A N 1
ATOM 816 C CA . LYS A 1 103 ? -22.827 -0.191 0.536 1.00 46.38 103 LYS A CA 1
ATOM 817 C C . LYS A 1 103 ? -24.216 -0.420 1.106 1.00 46.38 103 LYS A C 1
ATOM 819 O O . LYS A 1 103 ? -24.327 -1.293 1.995 1.00 46.38 103 LYS A O 1
#

pLDDT: mean 81.69, std 13.64, range [33.34, 96.88]

InterPro domains:
  IPR003322 Beta-retroviral matrix protein [PF02337] (37-96)
  IPR010999 Retroviral matrix protein [SSF47836] (2-97)
  IPR038124 Beta-retroviral matrix superfamily [G3DSA:1.10.150.490] (2-102)

Foldseek 3Di:
DDDDDDDPVLVVVLVVLVVLLVVLVVLCVPPPDDQDRDDSVLSVVLSVVCCVVPVCPPPPDDDALVVLVVVLVVCCDPVHPDPSSNSNSVSSSVSNVSPDDDD

Radius of gyration: 13.76 Å; chains: 1; bounding box: 46×31×34 Å

Organism: NCBI:txid3147026

Sequence (103 aa):
SMGSPLSKSQVSHYRELRELTKSSNFVLKGREEKFVSPSNKDLKNLLKYIYLNCPAYPGKGSLQCSTWAKLGTYFHETPRAPPKILSTWSAVMEYLKAHVPPK

Secondary structure (DSSP, 8-state):
--PPPPPHHHHHHHHHHHHHHHHHHHHTBTBSS---PPPHHHHHHHHHHHHHH-TTPSSSS---HHHHHHHHHHHHSSSPPPHHHHHHHHHHHHHHHHHSPP-